Protein AF-X1TTM1-F1 (afdb_monomer_lite)

Structure (mmCIF, N/CA/C/O backbone):
data_AF-X1TTM1-F1
#
_entry.id   AF-X1TTM1-F1
#
loop_
_atom_site.group_PDB
_atom_site.id
_atom_site.type_symbol
_atom_site.label_atom_id
_atom_site.label_alt_id
_atom_site.label_comp_id
_atom_site.label_asym_id
_atom_site.label_entity_id
_atom_site.label_seq_id
_atom_site.pdbx_PDB_ins_code
_atom_site.Cartn_x
_atom_site.Cartn_y
_atom_site.Cartn_z
_atom_site.occupancy
_atom_site.B_iso_or_equiv
_atom_site.auth_seq_id
_atom_site.auth_comp_id
_atom_site.auth_asym_id
_atom_site.auth_atom_id
_atom_site.pdbx_PDB_model_num
ATOM 1 N N . GLN A 1 1 ? 3.404 -2.115 -23.623 1.00 75.69 1 GLN A N 1
ATOM 2 C CA . GLN A 1 1 ?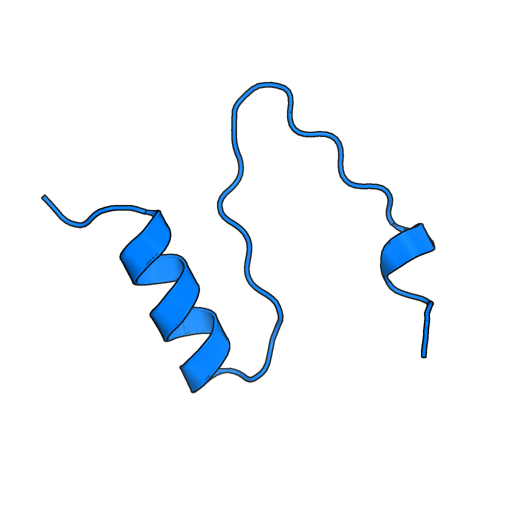 3.908 -2.406 -22.264 1.00 75.69 1 GLN A CA 1
ATOM 3 C C . GLN A 1 1 ? 2.780 -2.058 -21.304 1.00 75.69 1 GLN A C 1
ATOM 5 O O . GLN A 1 1 ? 2.241 -0.968 -21.447 1.00 75.69 1 GLN A O 1
ATOM 10 N N . VAL A 1 2 ? 2.354 -2.977 -20.435 1.00 76.69 2 VAL A N 1
ATOM 11 C CA . VAL A 1 2 ? 1.271 -2.703 -19.472 1.00 76.69 2 VAL A CA 1
ATOM 12 C C . VAL A 1 2 ? 1.863 -1.912 -18.319 1.00 76.69 2 V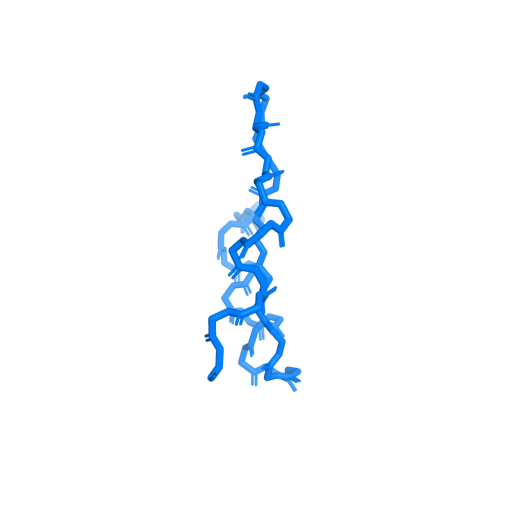AL A C 1
ATOM 14 O O . VAL A 1 2 ? 2.921 -2.285 -17.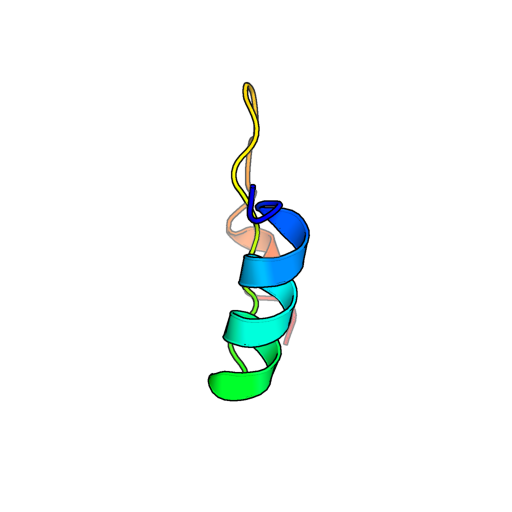805 1.00 76.69 2 VAL A O 1
ATOM 17 N N . LYS A 1 3 ? 1.233 -0.807 -17.934 1.00 83.25 3 LYS A N 1
ATOM 18 C CA . LYS A 1 3 ? 1.765 0.005 -16.848 1.00 83.25 3 LYS A CA 1
ATOM 19 C C . LYS A 1 3 ? 1.304 -0.582 -15.509 1.00 83.25 3 LYS A C 1
ATOM 21 O O . LYS A 1 3 ? 0.118 -0.871 -15.361 1.00 83.25 3 LYS A O 1
ATOM 26 N N . PRO A 1 4 ? 2.184 -0.724 -14.501 1.00 82.69 4 PRO A N 1
ATOM 27 C CA . PRO A 1 4 ? 1.807 -1.303 -13.209 1.00 82.69 4 PRO A CA 1
ATOM 28 C C . PRO A 1 4 ? 0.603 -0.623 -12.539 1.00 82.69 4 PRO A C 1
ATOM 30 O O . PRO A 1 4 ? -0.186 -1.286 -11.877 1.00 82.69 4 PRO A O 1
ATOM 33 N N . TRP A 1 5 ? 0.418 0.686 -12.746 1.00 80.38 5 TRP A N 1
ATOM 34 C CA . TRP A 1 5 ? -0.725 1.421 -12.193 1.00 80.38 5 TRP A CA 1
ATOM 35 C C . TRP A 1 5 ? -2.067 1.062 -12.845 1.00 80.38 5 TRP A C 1
ATOM 37 O O . TRP A 1 5 ? -3.092 1.134 -12.176 1.00 80.38 5 TRP A O 1
ATOM 47 N N . GLU A 1 6 ? -2.069 0.637 -14.110 1.00 84.00 6 GLU A N 1
ATOM 48 C CA . GLU A 1 6 ? -3.281 0.193 -14.813 1.00 84.00 6 GLU A CA 1
ATOM 49 C C . GLU A 1 6 ? -3.732 -1.183 -14.295 1.00 84.00 6 GLU A C 1
ATOM 51 O O . GLU A 1 6 ? -4.922 -1.418 -14.110 1.00 84.00 6 GLU A O 1
ATOM 56 N N . VAL A 1 7 ? -2.782 -2.067 -13.967 1.00 86.94 7 VAL A N 1
ATOM 57 C CA . VAL A 1 7 ? -3.063 -3.401 -13.400 1.00 86.94 7 VAL A CA 1
ATOM 58 C C . VAL A 1 7 ? -3.651 -3.302 -11.992 1.00 86.94 7 VAL A C 1
ATOM 60 O O . VAL A 1 7 ? -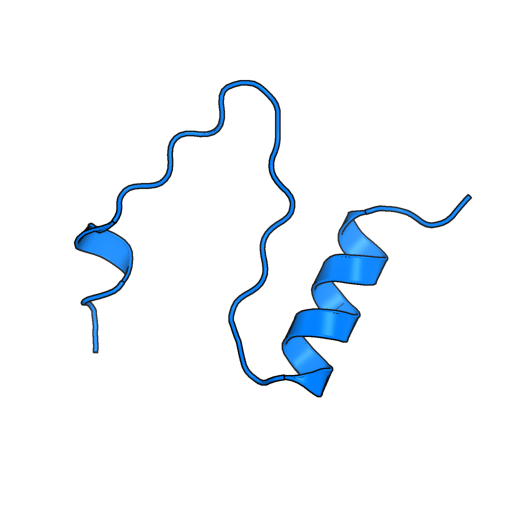4.614 -3.992 -11.667 1.00 86.94 7 VAL A O 1
ATOM 63 N N . VAL A 1 8 ? -3.092 -2.423 -11.158 1.00 89.25 8 VAL A N 1
ATOM 64 C CA . VAL A 1 8 ? -3.572 -2.205 -9.785 1.00 89.25 8 VAL A CA 1
ATOM 65 C C . VAL A 1 8 ? -5.020 -1.717 -9.768 1.00 89.25 8 VAL A C 1
ATOM 67 O O . VAL A 1 8 ? -5.811 -2.197 -8.959 1.00 89.25 8 VAL A O 1
ATOM 70 N N . GLN A 1 9 ? -5.374 -0.797 -10.672 1.00 84.88 9 GLN A N 1
ATOM 71 C CA . GLN A 1 9 ? -6.733 -0.269 -10.758 1.00 84.88 9 GLN A CA 1
ATOM 72 C C . GLN A 1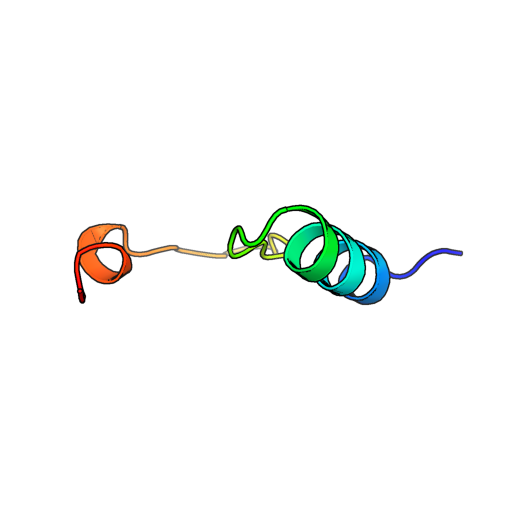 9 ? -7.753 -1.369 -11.082 1.00 84.88 9 GLN A C 1
ATOM 74 O O . GLN A 1 9 ? -8.784 -1.437 -10.415 1.00 84.88 9 GLN A O 1
ATOM 79 N N . GLY A 1 10 ? -7.452 -2.240 -12.051 1.00 90.69 10 GLY A N 1
ATOM 80 C CA . GLY A 1 10 ? -8.327 -3.361 -12.409 1.00 90.69 10 GLY A CA 1
ATOM 81 C C . GLY A 1 10 ? -8.485 -4.367 -11.269 1.00 90.69 10 GLY A C 1
ATOM 82 O O . GLY A 1 10 ? -9.600 -4.671 -10.862 1.00 90.69 10 GLY A O 1
ATOM 83 N N . LEU A 1 11 ? -7.375 -4.795 -10.657 1.00 90.31 11 LEU A N 1
ATOM 84 C CA . LEU A 1 11 ? -7.410 -5.758 -9.549 1.00 90.31 11 LEU A CA 1
ATOM 85 C C . LEU A 1 11 ? -8.219 -5.257 -8.347 1.00 90.31 11 LEU A C 1
ATOM 87 O O . LEU A 1 11 ? -8.929 -6.041 -7.718 1.00 90.31 11 LEU A O 1
ATOM 91 N N . SER A 1 12 ? -8.146 -3.963 -8.027 1.00 92.38 12 SER A N 1
ATOM 92 C CA . SER A 1 12 ? -8.968 -3.391 -6.958 1.00 92.38 12 SER A CA 1
ATOM 93 C C . SER A 1 12 ? -10.456 -3.350 -7.295 1.00 92.38 12 SER A C 1
ATOM 95 O O . SER A 1 12 ? -11.272 -3.587 -6.407 1.00 92.38 12 SER A O 1
ATOM 97 N N . GLN A 1 13 ? -10.815 -3.078 -8.552 1.00 91.38 13 GLN A N 1
ATOM 98 C CA . GLN A 1 13 ? -12.211 -3.095 -9.001 1.00 91.38 13 GLN A CA 1
ATOM 99 C C . GLN A 1 13 ? -12.792 -4.512 -8.981 1.00 91.38 13 GLN A C 1
ATOM 101 O O . GLN A 1 13 ? -13.901 -4.703 -8.490 1.00 91.38 13 GLN A O 1
ATOM 106 N N . ASP A 1 14 ? -12.025 -5.496 -9.447 1.00 95.31 14 ASP A N 1
ATOM 107 C CA . ASP A 1 14 ? -12.492 -6.877 -9.591 1.00 95.31 14 ASP A CA 1
ATOM 108 C C . ASP A 1 14 ? -12.639 -7.603 -8.248 1.00 95.31 14 ASP A C 1
ATOM 110 O O . ASP A 1 14 ? -13.484 -8.484 -8.099 1.00 95.31 14 ASP A O 1
ATOM 114 N N . THR A 1 15 ? -11.806 -7.257 -7.262 1.00 92.25 15 THR A N 1
ATOM 115 C CA . THR A 1 15 ? -11.734 -7.987 -5.984 1.00 92.25 15 THR A CA 1
ATOM 116 C C . THR A 1 15 ? -12.355 -7.243 -4.808 1.00 92.25 15 THR A C 1
ATOM 118 O O . THR A 1 15 ? -12.595 -7.847 -3.765 1.00 92.25 15 THR A O 1
ATOM 121 N N . GLY A 1 16 ? -12.567 -5.928 -4.929 1.00 89.75 16 GLY A N 1
ATOM 122 C CA . GLY A 1 16 ? -12.947 -5.067 -3.804 1.00 89.75 16 GLY A CA 1
ATOM 123 C C . GLY A 1 16 ? -11.845 -4.898 -2.749 1.00 89.75 16 GLY A C 1
ATOM 124 O O . GLY A 1 16 ? -12.060 -4.232 -1.737 1.00 89.75 16 GLY A O 1
ATOM 125 N N . VAL A 1 17 ? -10.658 -5.472 -2.969 1.00 89.69 17 VAL A N 1
ATOM 126 C CA . VAL A 1 17 ? -9.501 -5.342 -2.082 1.00 89.69 17 VAL A CA 1
ATOM 127 C C . VAL A 1 17 ? -8.666 -4.137 -2.510 1.00 89.69 17 VAL A C 1
ATOM 129 O O . VAL A 1 17 ? -8.427 -3.894 -3.696 1.00 89.69 17 VAL A O 1
ATOM 132 N N . LYS A 1 18 ? -8.166 -3.372 -1.536 1.00 88.00 18 LYS A N 1
ATOM 133 C CA . LYS A 1 18 ? -7.196 -2.302 -1.792 1.00 88.00 18 LYS A CA 1
ATOM 134 C C . LYS A 1 18 ? -5.871 -2.911 -2.259 1.00 88.00 18 LYS A C 1
ATOM 136 O O . LYS A 1 18 ? -5.150 -3.517 -1.472 1.00 88.00 18 LYS A O 1
ATOM 141 N N . VAL A 1 19 ? -5.537 -2.711 -3.530 1.00 90.75 19 VAL A N 1
ATOM 142 C CA . VAL A 1 19 ? -4.282 -3.148 -4.146 1.00 90.75 19 VAL A CA 1
ATOM 143 C C . VAL A 1 19 ? -3.393 -1.923 -4.331 1.00 90.75 19 VAL A C 1
ATOM 145 O O . VAL A 1 19 ? -3.860 -0.844 -4.692 1.00 90.75 19 VAL A O 1
ATOM 148 N N . ILE A 1 20 ? -2.097 -2.069 -4.067 1.00 88.81 20 ILE A N 1
ATOM 149 C CA . ILE A 1 20 ? -1.099 -1.014 -4.257 1.00 88.81 20 ILE A CA 1
ATOM 150 C C . ILE A 1 20 ? 0.113 -1.585 -4.995 1.00 88.81 20 ILE A C 1
ATOM 152 O O . ILE A 1 20 ? 0.535 -2.708 -4.731 1.00 88.81 20 ILE A O 1
ATOM 156 N N . ALA A 1 21 ? 0.690 -0.817 -5.922 1.00 89.94 21 ALA A N 1
ATOM 157 C CA . ALA A 1 21 ? 1.959 -1.187 -6.550 1.00 89.94 21 ALA A CA 1
ATOM 158 C C . ALA A 1 21 ? 3.114 -0.808 -5.621 1.00 89.94 21 ALA A C 1
ATOM 160 O O . ALA A 1 21 ? 3.300 0.377 -5.327 1.00 89.94 21 ALA A O 1
ATOM 161 N N . ALA A 1 22 ? 3.905 -1.797 -5.202 1.00 88.56 22 ALA A N 1
ATOM 162 C CA . ALA A 1 22 ? 5.123 -1.559 -4.440 1.00 88.56 22 ALA A CA 1
ATOM 163 C C . ALA A 1 22 ? 6.110 -0.697 -5.245 1.00 88.56 22 ALA A C 1
ATOM 165 O O . ALA A 1 22 ? 6.267 -0.857 -6.457 1.00 88.56 22 ALA A O 1
ATOM 166 N N . ARG A 1 23 ? 6.769 0.234 -4.557 1.00 86.12 23 ARG A N 1
ATOM 167 C CA . ARG A 1 23 ? 7.822 1.101 -5.101 1.00 86.12 23 ARG A CA 1
ATOM 168 C C . ARG A 1 23 ? 9.070 0.933 -4.248 1.00 86.12 23 ARG A C 1
ATOM 170 O O . ARG A 1 23 ? 8.962 0.552 -3.083 1.00 86.12 23 ARG A O 1
ATOM 177 N N . ASP A 1 24 ? 10.232 1.226 -4.818 1.00 91.19 24 ASP A N 1
ATOM 178 C CA . ASP A 1 24 ? 11.478 1.166 -4.060 1.00 91.19 24 ASP A CA 1
ATOM 179 C C . ASP A 1 24 ? 11.427 2.103 -2.839 1.00 91.19 24 ASP A C 1
ATOM 181 O O . ASP A 1 24 ? 10.874 3.205 -2.904 1.00 91.19 24 ASP A O 1
ATOM 185 N N . GLY A 1 25 ? 11.927 1.625 -1.701 1.00 92.31 25 GLY A N 1
ATOM 186 C CA . GLY A 1 25 ? 11.871 2.332 -0.418 1.00 92.31 25 GLY A CA 1
ATOM 187 C C . GLY A 1 25 ? 10.482 2.452 0.233 1.00 92.31 25 GLY A C 1
ATOM 188 O O . GLY A 1 25 ? 10.355 3.145 1.245 1.00 92.31 25 GLY A O 1
ATOM 189 N N . MET A 1 26 ? 9.439 1.802 -0.299 1.00 90.69 26 MET A N 1
ATOM 190 C CA . MET A 1 26 ? 8.098 1.838 0.295 1.00 90.69 26 MET A CA 1
ATOM 191 C C . MET A 1 26 ? 8.098 1.267 1.722 1.00 90.69 26 MET A C 1
ATOM 193 O O . MET A 1 26 ? 8.521 0.137 1.956 1.00 90.69 26 MET A O 1
ATOM 197 N N . ARG A 1 27 ? 7.550 2.036 2.670 1.00 90.06 27 ARG A N 1
ATOM 198 C CA . ARG A 1 27 ? 7.165 1.564 4.005 1.00 90.06 27 ARG A CA 1
ATOM 199 C C . ARG A 1 27 ? 5.654 1.649 4.135 1.00 90.06 27 ARG A C 1
ATOM 201 O O . ARG A 1 27 ? 5.074 2.694 3.849 1.00 90.06 27 ARG A O 1
ATOM 208 N N . PHE A 1 28 ? 5.037 0.554 4.553 1.00 85.81 28 PHE A N 1
ATOM 209 C CA . PHE A 1 28 ? 3.606 0.478 4.802 1.00 85.81 28 PHE A CA 1
ATOM 210 C C . PHE A 1 28 ? 3.382 0.301 6.300 1.00 85.81 28 PHE A C 1
ATOM 212 O O . PHE A 1 28 ? 3.933 -0.618 6.903 1.00 85.81 28 PHE A O 1
ATOM 219 N N . ASP A 1 29 ? 2.613 1.205 6.894 1.00 86.31 29 ASP A N 1
ATOM 220 C CA . ASP A 1 29 ? 2.247 1.122 8.301 1.00 86.31 29 ASP A CA 1
ATOM 221 C C . ASP A 1 29 ? 0.977 0.280 8.433 1.00 86.31 29 ASP A C 1
ATOM 223 O O . ASP A 1 29 ? -0.085 0.649 7.931 1.00 86.31 29 ASP A O 1
ATOM 227 N N . LEU A 1 30 ? 1.103 -0.871 9.094 1.00 82.00 30 LEU A N 1
ATOM 228 C CA . LEU A 1 30 ? 0.009 -1.824 9.266 1.00 82.00 30 LEU A CA 1
ATOM 229 C C . LEU A 1 30 ? -1.119 -1.274 10.145 1.00 82.00 30 LEU A C 1
ATOM 231 O O . LEU A 1 30 ? -2.251 -1.715 9.986 1.00 82.00 30 LEU A O 1
ATOM 235 N N . SER A 1 31 ? -0.854 -0.275 10.995 1.00 86.44 31 SER A N 1
ATOM 236 C CA . SER A 1 31 ? -1.903 0.383 11.788 1.00 86.44 31 SER A CA 1
ATOM 237 C C . SER A 1 31 ? -2.934 1.125 10.925 1.00 86.44 31 SER A C 1
ATOM 239 O O . SER A 1 31 ? -4.044 1.391 11.376 1.00 86.44 31 SER A O 1
ATOM 241 N N . GLN A 1 32 ? -2.618 1.401 9.652 1.00 75.81 32 GLN A N 1
ATOM 242 C CA . GLN A 1 32 ? -3.550 1.991 8.684 1.00 75.81 32 GLN A CA 1
ATOM 243 C C . GLN A 1 32 ? -4.645 1.019 8.211 1.00 75.81 32 GLN A C 1
ATOM 245 O O . GLN A 1 32 ? -5.544 1.439 7.482 1.00 75.81 32 GLN A O 1
ATOM 250 N N . LEU A 1 33 ? -4.562 -0.269 8.562 1.00 74.56 33 LEU A N 1
ATOM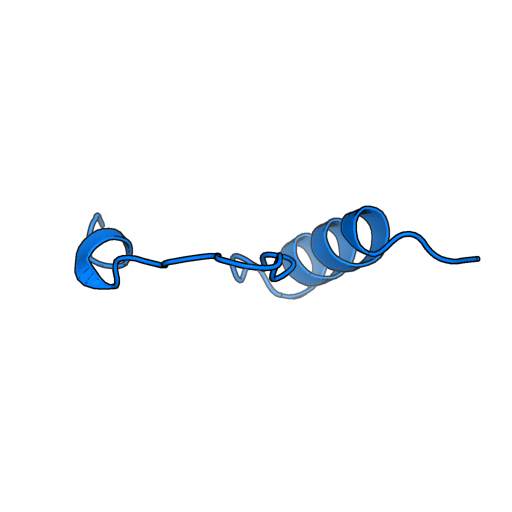 251 C CA . LEU A 1 33 ? -5.566 -1.276 8.205 1.00 74.56 33 LEU A CA 1
ATOM 252 C C . LEU A 1 33 ? -6.752 -1.311 9.182 1.00 74.56 33 LEU A C 1
ATOM 254 O O . LEU A 1 33 ? -7.835 -1.723 8.781 1.00 74.56 33 LEU A O 1
ATOM 258 N N . ASP A 1 34 ? -6.572 -0.838 10.418 1.00 67.81 34 ASP A N 1
ATOM 259 C CA . ASP A 1 34 ? -7.568 -0.908 11.501 1.00 67.81 34 ASP A CA 1
ATOM 260 C C . ASP A 1 34 ? -8.491 0.325 11.595 1.00 67.81 34 ASP A C 1
ATOM 262 O O . ASP A 1 34 ? -9.268 0.459 12.536 1.00 67.81 34 ASP A O 1
ATOM 266 N N . ALA A 1 35 ? -8.441 1.243 10.625 1.00 59.31 35 ALA A N 1
ATOM 267 C CA . ALA A 1 35 ? -9.364 2.377 10.564 1.00 59.31 35 ALA A CA 1
ATOM 268 C C . ALA A 1 35 ? -10.689 1.954 9.898 1.00 59.31 35 ALA A C 1
ATOM 270 O O . ALA A 1 35 ? -10.930 2.268 8.731 1.00 59.31 35 ALA A O 1
ATOM 271 N N . SER A 1 36 ? -11.512 1.192 10.623 1.00 54.03 36 SER A N 1
ATOM 272 C CA . SER A 1 36 ? -12.909 0.869 10.277 1.00 54.03 36 SER A CA 1
ATOM 273 C C . SER A 1 36 ? -13.867 1.377 11.345 1.00 54.03 36 SER A C 1
ATOM 275 O O . SER A 1 36 ? -13.526 1.250 12.541 1.00 54.03 36 SER A O 1
#

Sequence (36 aa):
QVKPWEVVQGLSQDTGVKVIAARDGMRFDLSQLDAS

Secondary structure (DSSP, 8-state):
---HHHHHHHHHHHH-S------TT----GGGG---

Foldseek 3Di:
DDDPVVVQVVVCVVPVDRGDDDDPPDDDDPVVVPPD

pLDDT: mean 84.56, std 9.02, range [54.03, 95.31]

Radius of gyration: 11.85 Å; chains: 1; bounding box: 25×10×34 Å

Organism: NCBI:txid412755